Protein AF-A0A4P7H125-F1 (afdb_monomer_lite)

Sequence (128 aa):
MGIGEKALPVGWQATILFSGCSGPDISLTKPKPVSMAIAGTEKVACDGPVTEHKGTGAITWSDGTTSKISQTSEGQTKTDGSGPGDFPIEIESGHFKGHQAVDSNDVTVQGTCPGVTAGVLTGKFYIF

Structure (mmCIF, N/CA/C/O backbone):
data_AF-A0A4P7H125-F1
#
_entry.id   AF-A0A4P7H125-F1
#
loop_
_atom_site.group_PDB
_atom_site.id
_atom_site.type_symbol
_atom_site.label_atom_id
_atom_site.label_alt_id
_atom_site.label_comp_id
_atom_site.label_asym_id
_atom_site.label_entity_id
_atom_site.label_seq_id
_atom_site.pdbx_PDB_ins_code
_atom_site.Cartn_x
_atom_site.Cartn_y
_atom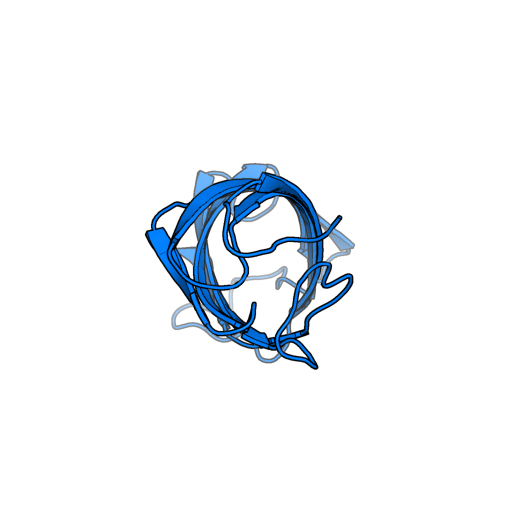_site.Cartn_z
_atom_site.occupancy
_atom_site.B_iso_or_equiv
_atom_site.auth_seq_id
_atom_site.auth_comp_id
_atom_site.auth_asym_id
_atom_site.auth_atom_id
_atom_site.pdbx_PDB_model_num
ATOM 1 N N . MET A 1 1 ? 3.025 -5.300 -24.548 1.00 37.94 1 MET A N 1
ATOM 2 C CA . MET A 1 1 ? 3.906 -4.221 -24.055 1.00 37.94 1 MET A CA 1
ATOM 3 C C . MET A 1 1 ? 3.829 -4.262 -22.544 1.00 37.94 1 MET A C 1
ATOM 5 O O . MET A 1 1 ? 2.725 -4.186 -22.027 1.00 37.94 1 MET A O 1
ATOM 9 N N . GLY A 1 2 ? 4.949 -4.512 -21.872 1.00 51.38 2 GLY A N 1
ATOM 10 C CA . GLY A 1 2 ? 5.018 -4.630 -20.416 1.00 51.38 2 GLY A CA 1
ATOM 11 C C . GLY A 1 2 ? 5.832 -3.498 -19.795 1.00 51.38 2 GLY A C 1
ATOM 12 O O . GLY A 1 2 ? 6.375 -2.666 -20.523 1.00 51.38 2 GLY A O 1
ATOM 13 N N . ILE A 1 3 ? 5.939 -3.503 -18.467 1.00 59.94 3 ILE A N 1
ATOM 14 C CA . ILE A 1 3 ? 6.920 -2.727 -17.693 1.00 59.94 3 ILE A CA 1
ATOM 15 C C . ILE A 1 3 ? 8.337 -3.215 -18.038 1.00 59.94 3 ILE A C 1
ATOM 17 O O . ILE A 1 3 ? 8.919 -4.010 -17.325 1.00 59.94 3 ILE A O 1
ATOM 21 N N . GLY A 1 4 ? 8.843 -2.863 -19.220 1.00 66.31 4 GLY A N 1
ATOM 22 C CA . GLY A 1 4 ? 10.207 -3.191 -19.646 1.00 66.31 4 GLY A CA 1
ATOM 23 C C . GLY A 1 4 ? 11.240 -2.276 -18.982 1.00 66.31 4 GLY A C 1
ATOM 24 O O . GLY A 1 4 ? 11.027 -1.778 -17.880 1.00 66.31 4 GLY A O 1
ATOM 25 N N . GLU A 1 5 ? 12.335 -1.988 -19.687 1.00 67.50 5 GLU A N 1
ATOM 26 C CA . GLU A 1 5 ? 13.402 -1.086 -19.207 1.00 67.50 5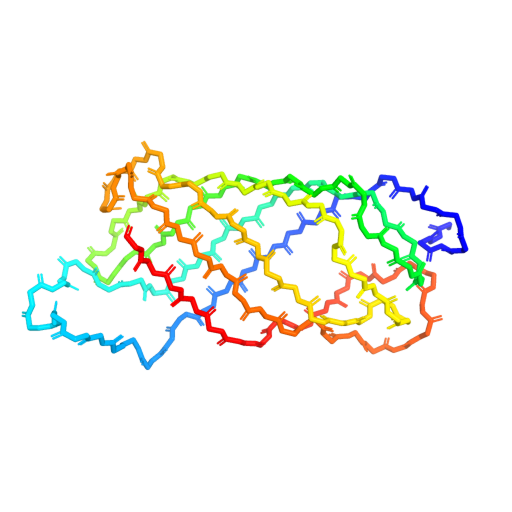 GLU A CA 1
ATOM 27 C C . GLU A 1 5 ? 12.935 0.365 -19.009 1.00 67.50 5 GLU A C 1
ATOM 29 O O . GLU A 1 5 ? 13.505 1.118 -18.223 1.00 67.50 5 GLU A O 1
ATOM 34 N N . LYS A 1 6 ? 11.890 0.788 -19.731 1.00 78.50 6 LYS A N 1
ATOM 35 C CA . LYS A 1 6 ? 11.360 2.148 -19.638 1.00 78.50 6 LYS A CA 1
ATOM 36 C C . LYS A 1 6 ? 10.203 2.205 -18.652 1.00 78.50 6 LYS A C 1
ATOM 38 O O . LYS A 1 6 ? 9.219 1.486 -18.813 1.00 78.50 6 LYS A O 1
ATOM 43 N N . ALA A 1 7 ? 10.284 3.146 -17.714 1.00 83.56 7 ALA A N 1
ATOM 44 C CA . ALA A 1 7 ? 9.196 3.413 -16.787 1.00 83.56 7 ALA A CA 1
ATOM 45 C C . ALA A 1 7 ? 7.940 3.891 -17.533 1.00 83.56 7 ALA A C 1
ATOM 47 O O . ALA A 1 7 ? 7.986 4.859 -18.303 1.00 83.56 7 ALA A O 1
ATOM 48 N N . LEU A 1 8 ? 6.819 3.215 -17.291 1.00 87.25 8 LEU A N 1
ATOM 49 C CA . LEU A 1 8 ? 5.519 3.510 -17.890 1.00 87.25 8 LEU A CA 1
ATOM 50 C C . LEU A 1 8 ? 4.449 3.644 -16.802 1.00 87.25 8 LEU A C 1
ATOM 52 O O . LEU A 1 8 ? 4.573 3.011 -15.752 1.00 87.25 8 LEU A O 1
ATOM 56 N N . PRO A 1 9 ? 3.400 4.454 -17.039 1.00 89.56 9 PRO A N 1
ATOM 57 C CA . PRO A 1 9 ? 2.251 4.490 -16.152 1.00 89.56 9 PRO A CA 1
ATOM 58 C C . PRO A 1 9 ? 1.489 3.164 -16.242 1.00 89.56 9 PRO A C 1
ATOM 60 O O . PRO A 1 9 ? 1.129 2.715 -17.333 1.00 89.56 9 PRO A O 1
ATOM 63 N N . VAL A 1 10 ? 1.218 2.557 -15.093 1.00 89.38 10 VAL A N 1
ATOM 64 C CA . VAL A 1 10 ? 0.414 1.343 -14.951 1.00 89.38 10 VAL A CA 1
ATOM 65 C C . VAL A 1 10 ? -0.665 1.552 -13.899 1.00 89.38 10 VAL A C 1
ATOM 67 O O . VAL A 1 10 ? -0.468 2.287 -12.934 1.00 89.38 10 VAL A O 1
ATOM 70 N N . GLY A 1 11 ? -1.815 0.913 -14.099 1.00 92.19 11 GLY A N 1
ATOM 71 C CA . GLY A 1 11 ? -2.851 0.809 -13.078 1.00 92.19 11 GLY A CA 1
ATOM 72 C C . GLY A 1 11 ? -2.623 -0.429 -12.218 1.00 92.19 11 GLY A C 1
ATOM 73 O O . GLY A 1 11 ? -2.191 -1.463 -12.727 1.00 92.19 11 GLY A O 1
ATOM 74 N N . TRP A 1 12 ? -2.939 -0.336 -10.933 1.00 92.44 12 TRP A N 1
ATOM 75 C CA . TRP A 1 12 ? -2.811 -1.444 -9.994 1.00 92.44 12 TRP A CA 1
ATOM 76 C C . TRP A 1 12 ? -3.991 -1.483 -9.025 1.00 92.44 12 TRP A C 1
ATOM 78 O O . TRP A 1 12 ? -4.692 -0.493 -8.808 1.00 92.44 12 TRP A O 1
ATOM 88 N N . GLN A 1 13 ? -4.216 -2.664 -8.458 1.00 95.88 13 GLN A N 1
ATOM 89 C CA . GLN A 1 13 ? -5.189 -2.909 -7.402 1.00 95.88 13 GLN A CA 1
ATOM 90 C C . GLN A 1 13 ? -4.551 -3.847 -6.382 1.00 95.88 13 GLN A C 1
ATOM 92 O O . GLN A 1 13 ? -3.882 -4.807 -6.762 1.00 95.88 13 GLN A O 1
ATOM 97 N N . ALA A 1 14 ? -4.771 -3.579 -5.101 1.00 94.94 14 ALA A N 1
ATOM 98 C CA . ALA A 1 14 ? -4.286 -4.389 -4.000 1.00 94.94 14 ALA A CA 1
ATOM 99 C C . ALA A 1 14 ? -5.425 -4.684 -3.023 1.00 94.94 14 ALA A C 1
ATOM 101 O O . ALA A 1 14 ? -6.258 -3.830 -2.713 1.00 94.94 14 ALA A O 1
ATOM 102 N N . THR A 1 15 ? -5.449 -5.921 -2.536 1.00 96.69 15 THR A N 1
ATOM 103 C CA . THR A 1 15 ? -6.259 -6.332 -1.390 1.00 96.69 15 THR A CA 1
ATOM 104 C C . THR A 1 15 ? -5.316 -6.894 -0.343 1.00 96.69 15 THR A C 1
ATOM 106 O O . THR A 1 15 ? -4.601 -7.857 -0.609 1.00 96.69 15 THR A O 1
ATOM 109 N N . ILE A 1 16 ? -5.316 -6.286 0.836 1.00 95.56 16 ILE A N 1
ATOM 110 C CA . ILE A 1 16 ? -4.469 -6.661 1.964 1.00 95.56 16 ILE A CA 1
ATOM 111 C C . ILE A 1 16 ? -5.367 -7.184 3.075 1.00 95.56 16 ILE A C 1
ATOM 113 O O . ILE A 1 16 ? -6.413 -6.602 3.365 1.00 95.56 16 ILE A O 1
ATOM 117 N N . LEU A 1 17 ? -4.968 -8.297 3.681 1.00 96.12 17 LEU A N 1
ATOM 118 C CA . LEU A 1 17 ? -5.644 -8.887 4.829 1.00 96.12 17 LEU A CA 1
ATOM 119 C C . LEU A 1 17 ? -4.755 -8.716 6.053 1.00 96.12 17 LEU A C 1
ATOM 121 O O . LEU A 1 17 ? -3.603 -9.151 6.060 1.00 96.12 17 LEU A O 1
ATOM 125 N N . PHE A 1 18 ? -5.296 -8.091 7.091 1.00 93.19 18 PHE A N 1
ATOM 126 C CA . PHE A 1 18 ? -4.561 -7.828 8.315 1.00 93.19 18 PHE A CA 1
ATOM 127 C C . PHE A 1 18 ? -4.801 -8.935 9.333 1.00 93.19 18 PHE A C 1
ATOM 129 O O . PHE A 1 18 ? -5.921 -9.396 9.561 1.00 93.19 18 PHE A O 1
ATOM 136 N N . SER A 1 19 ? -3.722 -9.348 9.984 1.00 89.88 19 SER A N 1
ATOM 137 C CA . SER A 1 19 ? -3.754 -10.281 11.103 1.00 89.88 19 SER A CA 1
ATOM 138 C C . SER A 1 19 ? -2.669 -9.908 12.110 1.00 89.88 19 SER A C 1
ATOM 140 O O . SER A 1 19 ? -1.781 -9.112 11.815 1.00 89.88 19 SER A O 1
ATOM 142 N N . GLY A 1 20 ? -2.764 -10.431 13.335 1.00 86.12 20 GLY A N 1
ATOM 143 C CA . GLY A 1 20 ? -1.725 -10.214 14.348 1.00 86.12 20 GLY A CA 1
ATOM 144 C C . GLY A 1 20 ? -1.589 -8.771 14.855 1.00 86.12 20 GLY A C 1
ATOM 145 O O . GLY A 1 20 ? -0.546 -8.425 15.397 1.00 86.12 20 GLY A O 1
ATOM 146 N N . CYS A 1 21 ? -2.614 -7.922 14.706 1.00 83.94 21 CYS A N 1
ATOM 147 C CA . CYS A 1 21 ? -2.547 -6.518 15.122 1.00 83.94 21 CYS A CA 1
ATOM 148 C C . CYS A 1 21 ? -2.271 -6.372 16.633 1.00 83.94 21 CYS A C 1
ATOM 150 O O . CYS A 1 21 ? -3.077 -6.809 17.470 1.00 83.94 21 CYS A O 1
ATOM 152 N N . SER A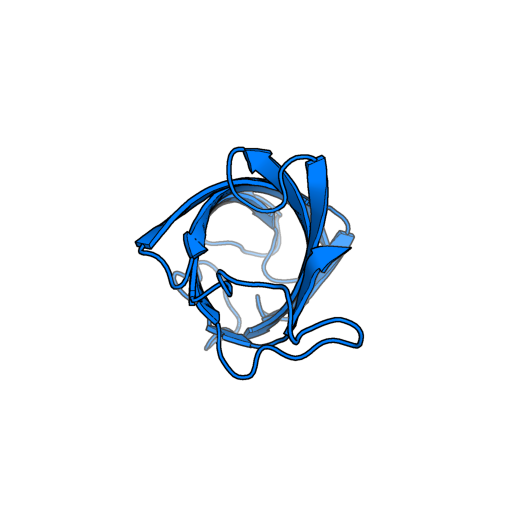 1 22 ? -1.162 -5.701 16.954 1.00 79.44 22 SER A N 1
ATOM 153 C CA . SER A 1 22 ? -0.633 -5.435 18.299 1.00 79.44 22 SER A CA 1
ATOM 154 C C . SER A 1 22 ? -0.109 -3.996 18.403 1.00 79.44 22 SER A C 1
ATOM 156 O O . SER A 1 22 ? 0.222 -3.402 17.382 1.00 79.44 22 SER A O 1
ATOM 158 N N . GLY A 1 23 ? 0.008 -3.441 19.611 1.00 71.81 23 GLY A N 1
ATOM 159 C CA . GLY A 1 23 ? 0.492 -2.074 19.818 1.00 71.81 23 GLY A CA 1
ATOM 160 C C . GLY A 1 23 ? 0.605 -1.727 21.304 1.00 71.81 23 GLY A C 1
ATOM 161 O O . GLY A 1 23 ? -0.005 -2.413 22.128 1.00 71.81 23 GLY A O 1
ATOM 162 N N . PRO A 1 24 ? 1.405 -0.706 21.658 1.00 59.31 24 PRO A N 1
ATOM 163 C CA . PRO A 1 24 ? 1.701 -0.373 23.051 1.00 59.31 24 PRO A CA 1
ATOM 164 C C . PRO A 1 24 ? 0.488 0.163 23.826 1.00 59.31 24 PRO A C 1
ATOM 166 O O . PRO A 1 24 ? 0.519 0.144 25.051 1.00 59.31 24 PRO A O 1
ATOM 169 N N . ASP A 1 25 ? -0.590 0.559 23.137 1.00 59.59 25 ASP A N 1
ATOM 170 C CA . ASP A 1 25 ? -1.804 1.105 23.757 1.00 59.59 25 ASP A CA 1
ATOM 171 C C . ASP A 1 25 ? -3.091 0.469 23.174 1.00 59.59 25 ASP A C 1
ATOM 173 O O . ASP A 1 25 ? -3.877 1.100 22.470 1.00 59.59 25 ASP A O 1
ATOM 177 N N . ILE A 1 26 ? -3.262 -0.854 23.354 1.00 48.94 26 ILE A N 1
ATOM 178 C CA . ILE A 1 26 ? -4.151 -1.675 22.495 1.00 48.94 26 ILE A CA 1
ATOM 179 C C . ILE A 1 26 ? -5.286 -2.440 23.194 1.00 48.94 26 ILE A C 1
ATOM 181 O O . ILE A 1 26 ? -6.026 -3.191 22.553 1.00 48.94 26 ILE A O 1
ATOM 185 N N . SER A 1 27 ? -5.513 -2.211 24.488 1.00 49.34 27 SER A N 1
ATOM 186 C CA . SER A 1 27 ? -6.780 -2.612 25.122 1.00 49.34 27 SER A CA 1
ATOM 187 C C . SER A 1 27 ? -7.973 -1.740 24.666 1.00 49.34 27 SER A C 1
ATOM 189 O O . SER A 1 27 ? -9.117 -2.141 24.880 1.00 49.34 27 SER A O 1
ATOM 1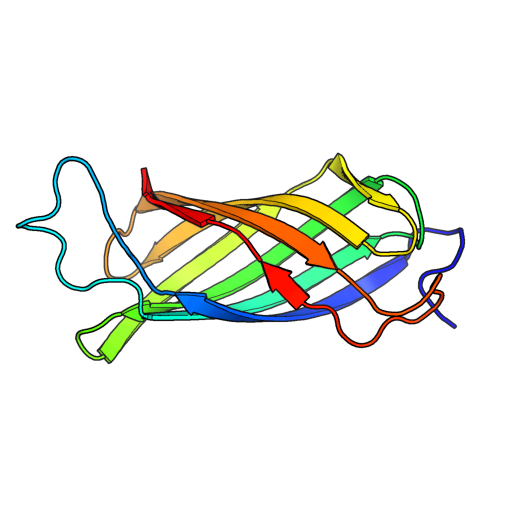91 N N . LEU A 1 28 ? -7.719 -0.603 23.989 1.00 51.59 28 LEU A N 1
ATOM 192 C CA . LEU A 1 28 ? -8.676 0.467 23.636 1.00 51.59 28 LEU A CA 1
ATOM 193 C C . LEU A 1 28 ? -8.938 0.671 22.123 1.00 51.59 28 LEU A C 1
ATOM 195 O O . LEU A 1 28 ? -9.861 1.388 21.752 1.00 51.59 28 LEU A O 1
ATOM 199 N N . THR A 1 29 ? -8.184 0.036 21.226 1.00 59.00 29 THR A N 1
ATOM 200 C CA . THR A 1 29 ? -8.242 0.248 19.761 1.00 59.00 29 THR A CA 1
ATOM 201 C C . THR A 1 29 ? -9.150 -0.763 19.064 1.00 59.00 29 THR A C 1
ATOM 203 O O . THR A 1 29 ? -8.753 -1.557 18.203 1.00 59.00 29 THR A O 1
ATOM 206 N N . LYS A 1 30 ? -10.419 -0.759 19.465 1.00 72.25 30 LYS A N 1
ATOM 207 C CA . LYS A 1 30 ? -11.475 -1.275 18.601 1.00 72.25 30 LYS A CA 1
ATOM 208 C C . LYS A 1 30 ? -12.057 -0.112 17.786 1.00 72.25 30 LYS A C 1
ATOM 210 O O . LYS A 1 30 ? -12.295 0.947 18.359 1.00 72.25 30 LYS A O 1
ATOM 215 N N . PRO A 1 31 ? -12.337 -0.338 16.499 1.00 87.19 31 PRO A N 1
ATOM 216 C CA . PRO A 1 31 ? -12.131 -1.600 15.797 1.00 87.19 31 PRO A CA 1
ATOM 217 C C . PRO A 1 31 ? -10.697 -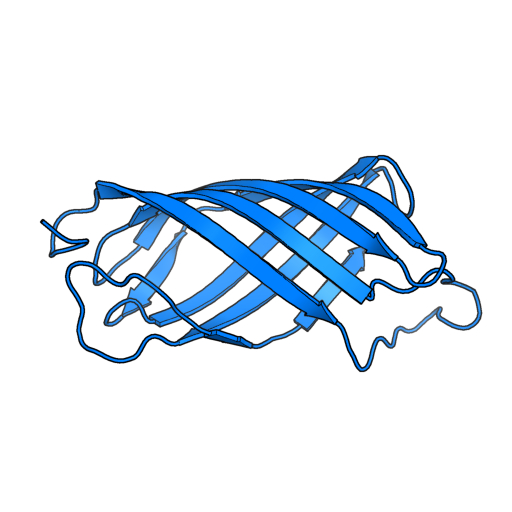1.764 15.262 1.00 87.19 31 PRO A C 1
ATOM 219 O O . PRO A 1 31 ? -9.980 -0.798 15.018 1.00 87.19 31 PRO A O 1
ATOM 222 N N . LYS A 1 32 ? -10.289 -3.022 15.072 1.00 88.62 32 LYS A N 1
ATOM 223 C CA . LYS A 1 32 ? -8.998 -3.382 14.466 1.00 88.62 32 LYS A CA 1
ATOM 224 C C . LYS A 1 32 ? -9.115 -3.380 12.943 1.00 88.62 32 LYS A C 1
ATOM 226 O O . LYS A 1 32 ? -10.194 -3.716 12.450 1.00 88.62 32 LYS A O 1
ATOM 231 N N . PRO A 1 33 ? -8.052 -3.054 12.193 1.00 92.19 33 PRO A N 1
ATOM 232 C CA . PRO A 1 33 ? -8.095 -3.187 10.746 1.00 92.19 33 PRO A CA 1
ATOM 233 C C . PRO A 1 33 ? -8.183 -4.679 10.393 1.00 92.19 33 PRO A C 1
ATOM 235 O O . PRO A 1 33 ? -7.506 -5.507 11.001 1.00 92.19 33 PRO A O 1
ATOM 238 N N . VAL A 1 34 ? -9.055 -5.027 9.449 1.00 95.19 34 VAL A N 1
ATOM 239 C CA . VAL A 1 34 ? -9.275 -6.409 8.983 1.00 95.19 34 VAL A CA 1
ATOM 240 C C . VAL A 1 34 ? -8.801 -6.570 7.551 1.00 95.19 34 VAL A C 1
ATOM 242 O O . VAL A 1 34 ? -8.119 -7.539 7.226 1.00 95.19 34 VAL A O 1
ATOM 245 N N . SER A 1 35 ? -9.129 -5.611 6.694 1.00 97.38 35 SER A N 1
ATOM 246 C CA . SER A 1 35 ? -8.651 -5.602 5.320 1.00 97.38 35 SER A CA 1
ATOM 247 C C . SER A 1 35 ? -8.471 -4.188 4.802 1.00 97.38 35 SER A C 1
ATOM 249 O O . SER A 1 35 ? -9.017 -3.231 5.350 1.00 97.38 35 SER A O 1
ATOM 251 N N . MET A 1 36 ? -7.710 -4.061 3.725 1.00 97.31 36 MET A N 1
ATOM 252 C CA . MET A 1 36 ? -7.584 -2.836 2.955 1.00 97.31 36 MET A CA 1
ATOM 253 C C . MET A 1 36 ? -7.725 -3.173 1.479 1.00 97.31 36 MET A C 1
ATOM 255 O O . MET A 1 36 ? -7.070 -4.087 0.984 1.00 97.31 36 MET A O 1
ATOM 259 N N . ALA A 1 37 ? -8.587 -2.439 0.786 1.00 98.25 37 ALA A N 1
ATOM 260 C CA . ALA A 1 37 ? -8.708 -2.494 -0.662 1.00 98.25 37 ALA A CA 1
ATOM 261 C C . ALA A 1 37 ? -8.328 -1.126 -1.216 1.00 98.25 37 ALA A C 1
ATOM 263 O O . ALA A 1 37 ? -8.915 -0.113 -0.831 1.00 98.25 37 ALA A O 1
ATOM 264 N N . ILE A 1 38 ? -7.333 -1.093 -2.091 1.00 97.62 38 ILE A N 1
ATOM 265 C CA . ILE A 1 38 ? -6.770 0.142 -2.624 1.00 97.62 38 ILE A CA 1
ATOM 266 C C . ILE A 1 38 ? -6.413 -0.050 -4.092 1.00 97.62 38 ILE A C 1
ATOM 268 O O . ILE A 1 38 ? -5.975 -1.121 -4.510 1.00 97.62 38 ILE A O 1
ATOM 272 N N . ALA A 1 39 ? -6.662 0.980 -4.889 1.00 97.62 39 ALA A N 1
ATOM 273 C CA . ALA A 1 39 ? -6.373 0.987 -6.310 1.00 97.62 39 ALA A CA 1
ATOM 274 C C . ALA A 1 39 ? -5.742 2.314 -6.698 1.00 97.62 39 ALA A C 1
ATOM 276 O O . ALA A 1 39 ? -5.991 3.352 -6.074 1.00 97.62 39 ALA A O 1
ATOM 277 N N . GLY A 1 40 ? -4.936 2.280 -7.746 1.00 96.69 40 GLY A N 1
ATOM 278 C CA . GLY A 1 40 ? -4.123 3.425 -8.074 1.00 96.69 40 GLY A CA 1
ATOM 279 C C . GLY A 1 40 ? -3.381 3.307 -9.383 1.00 96.69 40 GLY A C 1
ATOM 280 O O . GLY A 1 40 ? -3.630 2.427 -10.211 1.00 96.69 40 GLY A O 1
ATOM 281 N N . THR A 1 41 ? -2.458 4.240 -9.550 1.00 94.56 41 THR A N 1
ATOM 282 C CA . THR A 1 41 ? -1.524 4.275 -10.665 1.00 94.56 41 THR A CA 1
ATOM 283 C C . THR A 1 41 ? -0.111 4.399 -10.142 1.00 94.56 41 THR A C 1
ATOM 285 O O . THR A 1 41 ? 0.128 5.091 -9.149 1.00 94.56 41 THR A O 1
ATOM 288 N N . GLU A 1 42 ? 0.833 3.787 -10.838 1.00 92.75 42 GLU A N 1
ATOM 289 C CA . GLU A 1 42 ? 2.244 4.034 -10.600 1.00 92.75 42 GLU A CA 1
ATOM 290 C C . GLU A 1 42 ? 3.032 4.170 -11.898 1.00 92.75 42 GLU A C 1
ATOM 292 O O . GLU A 1 42 ? 2.608 3.692 -12.947 1.00 92.75 42 GLU A O 1
ATOM 297 N N . LYS A 1 43 ? 4.185 4.831 -11.830 1.00 91.25 43 LYS A N 1
ATOM 298 C CA . LYS A 1 43 ? 5.138 4.938 -12.930 1.00 91.25 43 LYS A CA 1
ATOM 299 C C . LYS A 1 43 ? 6.387 4.149 -12.588 1.00 91.25 43 LYS A C 1
ATOM 301 O O . LYS A 1 43 ? 7.184 4.563 -11.744 1.00 91.25 43 LYS A O 1
ATOM 306 N N . VAL A 1 44 ? 6.531 3.011 -13.256 1.00 89.19 44 VAL A N 1
ATOM 307 C CA . VAL A 1 44 ? 7.478 1.968 -12.864 1.00 89.19 44 VAL A CA 1
ATOM 308 C C . VAL A 1 44 ? 8.064 1.253 -14.080 1.00 89.19 44 VAL A C 1
ATOM 310 O O . VAL A 1 44 ? 7.412 1.146 -15.123 1.00 89.19 44 VAL A O 1
ATOM 313 N N . ALA A 1 45 ? 9.307 0.799 -13.945 1.00 88.12 45 ALA A N 1
ATOM 314 C CA . ALA A 1 45 ? 9.996 -0.105 -14.865 1.00 88.12 45 ALA A CA 1
ATOM 315 C C . ALA A 1 45 ? 10.189 -1.479 -14.195 1.00 88.12 45 ALA A C 1
ATOM 317 O O . ALA A 1 45 ? 9.919 -1.621 -13.003 1.00 88.12 45 ALA A O 1
ATOM 318 N N . CYS A 1 46 ? 10.652 -2.484 -14.944 1.00 87.12 46 CYS A N 1
ATOM 319 C CA . CYS A 1 46 ? 11.015 -3.786 -14.365 1.00 87.12 46 CYS A CA 1
ATOM 320 C C . CYS A 1 46 ? 12.034 -3.628 -13.223 1.00 87.12 46 CYS A C 1
ATOM 322 O O . CYS A 1 46 ? 11.878 -4.207 -12.148 1.00 87.12 46 CYS A O 1
ATOM 324 N N . ASP A 1 47 ? 13.015 -2.757 -13.446 1.00 88.25 47 ASP A N 1
ATOM 325 C CA . ASP A 1 47 ? 14.084 -2.450 -12.511 1.00 88.25 47 ASP A CA 1
ATOM 326 C C . ASP A 1 47 ? 14.191 -0.944 -12.292 1.00 88.25 47 ASP A C 1
ATOM 328 O O . ASP A 1 47 ? 13.964 -0.140 -13.200 1.00 88.25 47 ASP A O 1
ATOM 332 N N . GLY A 1 48 ? 14.590 -0.562 -11.082 1.00 86.62 48 GLY A N 1
ATOM 333 C CA . GLY A 1 48 ? 14.823 0.829 -10.717 1.00 86.62 48 GLY A CA 1
ATOM 334 C C . GLY A 1 48 ? 13.649 1.478 -9.979 1.00 86.62 48 GLY A C 1
ATOM 335 O O . GLY A 1 48 ? 12.783 0.787 -9.433 1.00 86.62 48 GLY A O 1
ATOM 336 N N . PRO A 1 49 ? 13.647 2.817 -9.879 1.00 88.31 49 PRO A N 1
ATOM 337 C CA . PRO A 1 49 ? 12.756 3.523 -8.975 1.00 88.31 49 PRO A CA 1
ATOM 338 C C . PRO A 1 49 ? 11.328 3.646 -9.519 1.00 88.31 49 PRO A C 1
ATOM 340 O O . PRO A 1 49 ? 11.096 3.989 -10.682 1.00 88.31 49 PRO A O 1
ATOM 343 N N . VAL A 1 50 ? 10.361 3.477 -8.625 1.00 88.94 50 VAL A N 1
ATOM 344 C CA . VAL A 1 50 ? 8.992 3.965 -8.764 1.00 88.94 50 VAL A CA 1
ATOM 345 C C . VAL A 1 50 ? 9.026 5.471 -8.538 1.00 88.94 50 VAL A C 1
ATOM 347 O O . VAL A 1 50 ? 9.409 5.941 -7.469 1.00 88.94 50 VAL A O 1
ATOM 350 N N . THR A 1 51 ? 8.659 6.240 -9.556 1.00 88.00 51 THR A N 1
ATOM 351 C CA . THR A 1 51 ? 8.789 7.712 -9.521 1.00 88.00 51 THR A CA 1
ATOM 352 C C . THR A 1 51 ? 7.478 8.427 -9.238 1.00 88.00 51 THR A C 1
ATOM 354 O O . THR A 1 51 ? 7.479 9.589 -8.859 1.00 88.00 51 THR A O 1
ATOM 357 N N . GLU A 1 52 ? 6.358 7.734 -9.402 1.00 90.88 52 GLU A N 1
ATOM 358 C CA . GLU A 1 52 ? 5.032 8.240 -9.081 1.00 90.88 52 GLU A CA 1
ATOM 359 C C . GLU A 1 52 ? 4.232 7.041 -8.584 1.00 90.88 52 GLU A C 1
ATOM 361 O O . GLU A 1 52 ? 4.074 6.088 -9.338 1.00 90.88 52 GLU A O 1
ATOM 366 N N . HIS A 1 53 ? 3.747 7.050 -7.347 1.00 93.44 53 HIS A N 1
ATOM 367 C CA . HIS A 1 53 ? 2.824 6.037 -6.843 1.00 93.44 53 HIS A CA 1
ATOM 368 C C . HIS A 1 53 ? 1.688 6.742 -6.117 1.00 93.44 53 HIS A C 1
ATOM 370 O O . HIS A 1 53 ? 1.919 7.522 -5.194 1.00 93.44 53 HIS A O 1
ATOM 376 N N . LYS A 1 54 ? 0.458 6.514 -6.577 1.00 96.69 54 LYS A N 1
ATOM 377 C CA . LYS A 1 54 ? -0.745 7.149 -6.038 1.00 96.69 54 LYS A CA 1
ATOM 378 C C . LYS A 1 54 ? -1.863 6.133 -5.963 1.00 96.69 54 LYS A C 1
ATOM 380 O O . LYS A 1 54 ? -2.138 5.471 -6.961 1.00 96.69 54 LYS A O 1
ATOM 385 N N . GLY A 1 55 ? -2.537 6.067 -4.825 1.00 97.19 55 GLY A N 1
ATOM 386 C CA . GLY A 1 55 ? -3.660 5.168 -4.605 1.00 97.19 55 GLY A CA 1
ATOM 387 C C . GLY A 1 55 ? -4.739 5.802 -3.743 1.00 97.19 55 GLY A C 1
ATOM 388 O O . GLY A 1 55 ? -4.470 6.683 -2.929 1.00 97.19 55 GLY A O 1
ATOM 389 N N . THR A 1 56 ? -5.972 5.342 -3.923 1.00 98.44 56 THR A N 1
ATOM 390 C CA . THR A 1 56 ? -7.089 5.637 -3.018 1.00 98.44 56 THR A CA 1
ATOM 391 C C . THR A 1 56 ? -7.851 4.359 -2.734 1.00 98.44 56 THR A C 1
ATOM 393 O O . THR A 1 56 ? -7.919 3.455 -3.574 1.00 98.44 56 THR A O 1
ATOM 396 N N . GLY A 1 57 ? -8.394 4.250 -1.530 1.00 98.12 57 GLY A N 1
ATOM 397 C CA . GLY A 1 57 ? -8.979 2.999 -1.088 1.00 98.12 57 GLY A CA 1
ATOM 398 C C . GLY A 1 57 ? -9.765 3.120 0.199 1.00 98.12 57 GLY A C 1
ATOM 399 O O . GLY A 1 57 ? -10.137 4.213 0.638 1.00 98.12 57 GLY A O 1
ATOM 400 N N . ALA A 1 58 ? -10.005 1.966 0.807 1.00 98.25 58 ALA A N 1
ATOM 401 C CA . ALA A 1 58 ? -10.642 1.879 2.100 1.00 98.25 58 ALA A CA 1
ATOM 402 C C . ALA A 1 58 ? -10.030 0.787 2.977 1.00 98.25 58 ALA A C 1
ATOM 404 O O . ALA A 1 58 ? -9.707 -0.304 2.503 1.00 98.25 58 ALA A O 1
ATOM 405 N N . ILE A 1 59 ? -9.948 1.074 4.275 1.00 97.44 59 ILE A N 1
ATOM 406 C CA . ILE A 1 59 ? -9.693 0.087 5.325 1.00 97.44 59 ILE A CA 1
ATOM 407 C C . ILE A 1 59 ? -11.046 -0.374 5.857 1.00 97.44 59 ILE A C 1
ATOM 409 O O . ILE A 1 59 ? -11.867 0.459 6.237 1.00 97.44 59 ILE A O 1
ATOM 413 N N . THR A 1 60 ? -11.273 -1.684 5.897 1.00 97.56 60 THR A N 1
ATOM 414 C CA . THR A 1 60 ? -12.411 -2.298 6.588 1.00 97.56 60 THR A CA 1
ATOM 415 C C . THR A 1 60 ? -11.986 -2.699 7.989 1.00 97.56 60 THR A C 1
ATOM 417 O O . THR A 1 60 ? -10.954 -3.352 8.175 1.00 97.56 60 THR A O 1
ATOM 420 N N . TRP A 1 61 ? -12.798 -2.334 8.973 1.00 95.06 61 TRP A N 1
ATOM 421 C CA . TRP A 1 61 ? -12.512 -2.573 10.377 1.00 95.06 61 TRP A CA 1
ATOM 422 C C . TRP A 1 61 ? -13.323 -3.738 10.949 1.00 95.06 61 TRP A C 1
ATOM 424 O O . TRP A 1 61 ? -14.317 -4.183 10.381 1.00 95.06 61 TRP A O 1
ATOM 434 N N . SER A 1 62 ? -12.910 -4.238 12.112 1.00 93.56 62 SER A N 1
ATOM 435 C CA . SER A 1 62 ? -13.510 -5.402 12.774 1.00 93.56 62 SER A CA 1
ATOM 436 C C . SER A 1 62 ? -14.959 -5.213 13.230 1.00 93.56 62 SER A C 1
ATOM 438 O O . SER A 1 62 ? -15.605 -6.191 13.587 1.00 93.56 62 SER A O 1
ATOM 440 N N . ASP A 1 63 ? -15.458 -3.978 13.275 1.00 94.25 63 ASP A N 1
ATOM 441 C CA . ASP A 1 63 ? -16.872 -3.665 13.528 1.00 94.25 63 ASP A CA 1
ATOM 442 C C . ASP A 1 63 ? -17.710 -3.580 12.234 1.00 94.25 63 ASP A C 1
ATOM 444 O O . ASP A 1 63 ? -18.904 -3.302 12.293 1.00 94.25 63 ASP A O 1
ATOM 448 N N . GLY A 1 64 ? -17.095 -3.825 11.071 1.00 95.88 64 GLY A N 1
ATOM 449 C CA . GLY A 1 64 ? -17.724 -3.766 9.752 1.00 95.88 64 GLY A CA 1
ATOM 450 C C . GLY A 1 64 ? -17.751 -2.374 9.118 1.00 95.88 64 GLY A C 1
ATOM 451 O O . GLY A 1 64 ? -18.199 -2.240 7.980 1.00 95.88 64 GLY A O 1
ATOM 452 N N . THR A 1 65 ? -17.279 -1.335 9.810 1.00 97.25 65 THR A N 1
ATOM 453 C CA . THR A 1 65 ? -17.185 0.018 9.245 1.00 97.25 65 THR A CA 1
ATOM 454 C C . THR A 1 65 ? -15.975 0.168 8.321 1.00 97.25 65 THR A C 1
ATOM 456 O O . THR A 1 65 ? -15.081 -0.682 8.295 1.00 97.25 65 THR A O 1
ATOM 459 N N . THR A 1 66 ? -15.925 1.271 7.567 1.00 98.12 66 THR A N 1
ATOM 460 C CA . THR A 1 66 ? -14.827 1.562 6.633 1.00 98.12 66 THR A CA 1
ATOM 461 C C . THR A 1 66 ? -14.255 2.967 6.808 1.00 98.12 66 THR A C 1
ATOM 463 O O . THR A 1 66 ? -15.014 3.929 6.949 1.00 98.12 66 THR A O 1
ATOM 466 N N . SER A 1 67 ? -12.934 3.097 6.700 1.00 97.75 67 SER A N 1
ATOM 467 C CA . SER A 1 67 ? -12.223 4.380 6.588 1.00 97.75 67 SER A CA 1
ATOM 468 C C . SER A 1 67 ? -11.746 4.606 5.162 1.00 97.75 67 SER A C 1
ATOM 470 O O . SER A 1 67 ? -11.228 3.671 4.559 1.00 97.75 67 SER A O 1
ATOM 472 N N . LYS A 1 68 ? -11.891 5.824 4.627 1.00 98.50 68 LYS A N 1
ATOM 473 C CA . LYS A 1 68 ? -11.295 6.199 3.336 1.00 98.50 68 LYS A CA 1
ATOM 474 C C . LYS A 1 68 ? -9.833 6.550 3.532 1.00 98.50 68 LYS A C 1
ATOM 476 O O . LYS A 1 68 ? -9.485 7.143 4.554 1.00 98.50 68 LYS A O 1
ATOM 481 N N . ILE A 1 69 ? -9.021 6.198 2.548 1.00 98.38 69 ILE A N 1
ATOM 482 C CA . ILE A 1 69 ? -7.588 6.445 2.574 1.00 98.38 69 ILE A CA 1
ATOM 483 C C . ILE A 1 69 ? -7.073 6.945 1.229 1.00 98.38 69 ILE A C 1
ATOM 485 O O . ILE A 1 69 ? -7.617 6.597 0.173 1.00 98.38 69 ILE A O 1
ATOM 489 N N . SER A 1 70 ? -5.963 7.667 1.282 1.00 98.00 70 SER A N 1
ATOM 490 C CA . SER A 1 70 ? -5.114 7.952 0.132 1.00 98.00 70 SER A CA 1
ATOM 491 C C . SER A 1 70 ? -3.669 7.574 0.426 1.00 98.00 70 SER A C 1
ATOM 493 O O . SER A 1 70 ? -3.244 7.482 1.574 1.00 98.00 70 SER A O 1
ATOM 495 N N . GLN A 1 71 ? -2.925 7.288 -0.633 1.00 96.06 71 GLN A N 1
ATOM 496 C CA . GLN A 1 71 ? -1.548 6.827 -0.577 1.00 96.06 71 GLN A CA 1
ATOM 497 C C . GLN A 1 71 ? -0.752 7.579 -1.630 1.00 96.06 71 GLN A C 1
ATOM 499 O O . GLN A 1 71 ? -1.179 7.674 -2.783 1.00 96.06 71 GLN A O 1
ATOM 504 N N . THR A 1 72 ? 0.393 8.128 -1.241 1.00 94.06 72 THR A N 1
ATOM 505 C CA . THR A 1 72 ? 1.345 8.737 -2.173 1.00 94.06 72 THR A CA 1
ATOM 506 C C . THR A 1 72 ? 2.755 8.368 -1.750 1.00 94.06 72 THR A C 1
ATOM 508 O O . THR A 1 72 ? 3.123 8.546 -0.591 1.00 94.06 72 THR A O 1
ATOM 511 N N . SER A 1 73 ? 3.547 7.857 -2.688 1.00 90.00 73 SER A N 1
ATOM 512 C CA . SER A 1 73 ? 4.958 7.558 -2.458 1.00 90.00 73 SER A CA 1
ATOM 513 C C . SER A 1 73 ? 5.794 7.753 -3.723 1.00 90.00 73 SER A C 1
ATOM 515 O O . SER A 1 73 ? 5.283 7.809 -4.846 1.00 90.00 73 SER A O 1
ATOM 517 N N . GLU A 1 74 ? 7.100 7.875 -3.520 1.00 86.94 74 GLU A N 1
ATOM 518 C CA . GLU A 1 74 ? 8.117 7.942 -4.563 1.00 86.94 74 GLU A CA 1
ATOM 519 C C . GLU A 1 74 ? 9.418 7.311 -4.048 1.00 86.94 74 GLU A C 1
ATOM 521 O O . GLU A 1 74 ? 9.639 7.215 -2.841 1.00 86.94 74 GLU A O 1
ATOM 526 N N . GLY A 1 75 ? 10.275 6.850 -4.959 1.00 79.69 75 GLY A N 1
ATOM 527 C CA . GLY A 1 75 ? 11.626 6.381 -4.641 1.00 79.69 75 GLY A CA 1
ATOM 528 C C . GLY A 1 75 ? 11.755 4.904 -4.255 1.00 79.69 75 GLY A C 1
ATOM 529 O O . GLY A 1 75 ? 12.878 4.439 -4.064 1.00 79.69 75 GLY A O 1
ATOM 530 N N . GLN A 1 76 ? 10.656 4.142 -4.198 1.00 85.38 76 GLN A N 1
ATOM 531 C CA . GLN A 1 76 ? 10.723 2.691 -3.972 1.00 85.38 76 GLN A CA 1
ATOM 532 C C . GLN A 1 76 ? 11.444 2.014 -5.137 1.00 85.38 76 GLN A C 1
ATOM 534 O O . GLN A 1 76 ? 11.100 2.256 -6.290 1.00 85.38 76 GLN A O 1
ATOM 539 N N . THR A 1 77 ? 12.454 1.190 -4.870 1.00 85.94 77 THR A N 1
ATOM 540 C CA . THR A 1 77 ? 13.261 0.569 -5.932 1.00 85.94 77 THR A CA 1
ATOM 541 C C . THR A 1 77 ? 12.856 -0.882 -6.129 1.00 85.94 77 THR A C 1
ATOM 543 O O . THR A 1 77 ? 12.829 -1.650 -5.171 1.00 85.94 77 THR A O 1
ATOM 546 N N . LYS A 1 78 ? 12.572 -1.256 -7.380 1.00 85.31 78 LYS A N 1
ATOM 547 C CA . LYS A 1 78 ? 12.276 -2.636 -7.769 1.00 85.31 78 LYS A CA 1
ATOM 548 C C . LYS A 1 78 ? 13.485 -3.304 -8.425 1.00 85.31 78 LYS A C 1
ATOM 550 O O . LYS A 1 78 ? 14.326 -2.646 -9.040 1.00 85.31 78 LYS A O 1
ATOM 555 N N . THR A 1 79 ? 13.550 -4.619 -8.291 1.00 87.81 79 THR A N 1
ATOM 556 C CA . THR A 1 79 ? 14.422 -5.532 -9.030 1.00 87.81 79 THR A CA 1
ATOM 557 C C . THR A 1 79 ? 13.554 -6.674 -9.538 1.00 87.81 79 THR A C 1
ATOM 559 O O . THR A 1 79 ? 12.865 -7.320 -8.746 1.00 87.81 79 THR A O 1
ATOM 562 N N . ASP A 1 80 ? 13.518 -6.883 -10.852 1.00 85.19 80 ASP A N 1
ATOM 563 C CA . ASP A 1 80 ? 12.638 -7.857 -11.510 1.00 85.19 80 ASP A CA 1
ATOM 564 C C . ASP A 1 80 ? 11.145 -7.701 -11.136 1.00 85.19 80 ASP A C 1
ATOM 566 O O . ASP A 1 80 ? 10.393 -8.669 -11.028 1.00 85.19 80 ASP A O 1
ATOM 570 N N . GLY A 1 81 ? 10.688 -6.468 -10.902 1.00 83.38 81 GLY A N 1
ATOM 571 C CA . GLY A 1 81 ? 9.327 -6.158 -10.451 1.00 83.38 81 GLY A CA 1
ATOM 572 C C . GLY A 1 81 ? 9.045 -6.458 -8.970 1.00 83.38 81 GLY A C 1
ATOM 573 O O . GLY A 1 81 ? 7.937 -6.179 -8.508 1.00 83.38 81 GLY A O 1
ATOM 574 N N . SER A 1 82 ? 10.026 -6.978 -8.228 1.00 88.44 82 SER A N 1
ATOM 575 C CA . SER A 1 82 ? 9.965 -7.247 -6.785 1.00 88.44 82 SER A CA 1
ATOM 576 C C . SER A 1 82 ? 10.758 -6.212 -5.984 1.00 88.44 82 SER A C 1
ATOM 578 O O . SER A 1 82 ? 11.615 -5.526 -6.532 1.00 88.44 82 SER A O 1
ATOM 580 N N . GLY A 1 83 ? 10.513 -6.097 -4.682 1.00 89.44 83 GLY A N 1
ATOM 581 C CA . GLY A 1 83 ? 11.316 -5.259 -3.790 1.00 89.44 83 GLY A CA 1
ATOM 582 C C . GLY A 1 83 ? 10.543 -4.730 -2.583 1.00 89.44 83 GLY A C 1
ATOM 583 O O . GLY A 1 83 ? 9.311 -4.822 -2.559 1.00 89.44 83 GLY A O 1
ATOM 584 N N . PRO A 1 84 ? 11.254 -4.173 -1.591 1.00 91.81 84 PRO A N 1
ATOM 585 C CA . PRO A 1 84 ? 10.636 -3.536 -0.439 1.00 91.81 84 PRO A CA 1
ATOM 586 C C . PRO A 1 84 ? 9.932 -2.236 -0.841 1.00 91.81 84 PRO A C 1
ATOM 588 O O . PRO A 1 84 ? 10.319 -1.558 -1.797 1.00 91.81 84 PRO A O 1
ATOM 591 N N . GLY A 1 85 ? 8.905 -1.881 -0.078 1.00 90.06 85 GLY A N 1
ATOM 592 C CA . GLY A 1 85 ? 8.105 -0.689 -0.280 1.00 90.06 85 GLY A CA 1
ATOM 593 C C . GLY A 1 85 ? 7.495 -0.186 1.019 1.00 90.06 85 GLY A C 1
ATOM 594 O O . GLY A 1 85 ? 6.703 -0.888 1.645 1.00 90.06 85 GLY A O 1
ATOM 595 N N . ASP A 1 86 ? 7.815 1.055 1.376 1.00 92.19 86 ASP A N 1
ATOM 596 C CA . ASP A 1 86 ? 7.072 1.810 2.382 1.00 92.19 86 ASP A CA 1
ATOM 597 C C . ASP A 1 86 ? 6.094 2.748 1.681 1.00 92.19 86 ASP A C 1
ATOM 599 O O . ASP A 1 86 ? 6.478 3.621 0.891 1.00 92.19 86 ASP A O 1
ATOM 603 N N . PHE A 1 87 ? 4.813 2.573 1.975 1.00 92.81 87 PHE A N 1
ATOM 604 C CA . PHE A 1 87 ? 3.747 3.332 1.352 1.00 92.81 87 PHE A CA 1
ATOM 605 C C . PHE A 1 87 ? 2.983 4.138 2.410 1.00 92.81 87 PHE A C 1
ATOM 607 O O . PHE A 1 87 ? 2.111 3.591 3.098 1.00 92.81 87 PHE A O 1
ATOM 614 N N . PRO A 1 88 ? 3.298 5.440 2.556 1.00 95.19 88 PRO A N 1
ATOM 615 C CA . PRO A 1 88 ? 2.584 6.336 3.451 1.00 95.19 88 PRO A CA 1
ATOM 616 C C . PRO A 1 88 ? 1.120 6.469 3.046 1.00 95.19 88 PRO A C 1
ATOM 618 O O . PRO A 1 88 ? 0.794 6.652 1.871 1.00 95.19 88 PRO A O 1
ATOM 621 N N . ILE A 1 89 ? 0.250 6.398 4.041 1.00 96.56 89 ILE A N 1
ATOM 622 C CA . ILE A 1 89 ? -1.198 6.438 3.914 1.00 96.56 89 ILE A CA 1
ATOM 623 C C . ILE A 1 89 ? -1.740 7.563 4.793 1.00 96.56 89 ILE A C 1
ATOM 625 O O . ILE A 1 89 ? -1.393 7.681 5.968 1.00 96.56 89 ILE A O 1
ATOM 629 N N . GLU A 1 90 ? -2.642 8.357 4.232 1.00 97.19 90 GLU A N 1
ATOM 630 C CA . GLU A 1 90 ? -3.478 9.291 4.975 1.00 97.19 90 GLU A CA 1
ATOM 631 C C . GLU A 1 90 ? -4.862 8.676 5.194 1.00 97.19 90 GLU A C 1
ATOM 633 O O . GLU A 1 90 ? -5.490 8.179 4.255 1.00 97.19 90 GLU A O 1
ATOM 638 N N . ILE A 1 91 ? -5.353 8.704 6.437 1.00 96.31 91 ILE A N 1
ATOM 639 C CA . ILE A 1 91 ? -6.705 8.251 6.771 1.00 96.31 91 ILE A CA 1
ATOM 640 C C . ILE A 1 91 ? -7.658 9.447 6.742 1.00 96.31 91 ILE A C 1
ATOM 642 O O . ILE A 1 91 ? -7.745 10.244 7.676 1.00 96.31 91 ILE A O 1
ATOM 646 N N . GLU A 1 92 ? -8.422 9.563 5.664 1.00 97.81 92 GLU A N 1
ATOM 647 C CA . GLU A 1 92 ? -9.223 10.749 5.346 1.00 97.81 92 GLU A CA 1
ATOM 648 C C . GLU A 1 92 ? -10.576 10.773 6.076 1.00 97.81 92 GLU A C 1
ATOM 650 O O . GLU A 1 92 ? -11.162 11.834 6.328 1.00 97.81 92 GLU A O 1
ATOM 655 N N . SER A 1 93 ? -11.115 9.602 6.425 1.00 97.81 93 SER A N 1
ATOM 656 C CA . SER A 1 93 ? -12.405 9.481 7.112 1.00 97.81 93 SER A CA 1
ATOM 657 C C . SER A 1 93 ? -12.517 8.207 7.938 1.00 97.81 93 SER A C 1
ATOM 659 O O . SER A 1 93 ? -11.803 7.254 7.673 1.00 97.81 93 SER A O 1
ATOM 661 N N . GLY A 1 94 ? -13.499 8.143 8.844 1.00 94.25 94 GLY A N 1
ATOM 662 C CA . GLY A 1 94 ? -13.793 6.946 9.640 1.00 94.25 94 GLY A CA 1
ATOM 663 C C . GLY A 1 94 ? -12.904 6.823 10.877 1.00 94.25 94 GLY A C 1
ATOM 664 O O . GLY A 1 94 ? -12.456 7.829 11.432 1.00 94.25 94 GLY A O 1
ATOM 665 N N . HIS A 1 95 ? -12.668 5.589 11.319 1.00 91.00 95 HIS A N 1
ATOM 666 C CA . HIS A 1 95 ? -11.735 5.313 12.410 1.00 91.00 95 HIS A CA 1
ATOM 667 C C . HIS A 1 95 ? -10.337 5.794 12.052 1.00 91.00 95 HIS A C 1
ATOM 669 O O . HIS A 1 95 ? -9.909 5.644 10.907 1.00 91.00 95 HIS A O 1
ATOM 675 N N . PHE A 1 96 ? -9.655 6.375 13.040 1.00 89.56 96 PHE A N 1
ATOM 676 C CA . PHE A 1 96 ? -8.320 6.962 12.901 1.00 89.56 96 PHE A CA 1
ATOM 677 C C . PHE A 1 96 ? -8.229 8.096 11.865 1.00 89.56 96 PHE A C 1
ATOM 679 O O . PHE A 1 96 ? -7.144 8.405 11.384 1.00 89.56 96 PHE A O 1
ATOM 686 N N . LYS A 1 97 ? -9.341 8.774 11.537 1.00 94.12 97 LYS A N 1
ATOM 687 C CA . LYS A 1 97 ? -9.314 9.969 10.678 1.00 94.12 97 LYS A CA 1
ATOM 688 C C . LYS A 1 97 ? -8.245 10.971 11.141 1.00 94.12 97 LYS A C 1
ATOM 690 O O . LYS A 1 97 ? -8.166 11.286 12.328 1.00 94.12 97 LYS A O 1
ATOM 695 N N . GLY A 1 98 ? -7.480 11.500 10.190 1.00 91.50 98 GLY A N 1
ATOM 696 C CA . GLY A 1 98 ? -6.414 12.479 10.408 1.00 91.50 98 GLY A CA 1
ATOM 697 C C . GLY A 1 98 ? -5.096 11.879 10.900 1.00 91.50 98 GLY A C 1
ATOM 698 O O . GLY A 1 98 ? -4.124 12.618 11.018 1.00 91.50 98 GLY A O 1
ATOM 699 N N . HIS A 1 99 ? -5.053 10.572 11.172 1.00 90.81 99 HIS A N 1
ATOM 700 C CA . HIS A 1 99 ? -3.813 9.869 11.484 1.00 90.81 99 HIS A CA 1
ATOM 701 C C . HIS A 1 99 ? -3.097 9.472 10.197 1.00 90.81 99 HIS A C 1
ATOM 703 O O . HIS A 1 99 ? -3.715 9.297 9.137 1.00 90.81 99 HIS A O 1
ATOM 709 N N . GLN A 1 100 ? -1.785 9.301 10.319 1.00 93.81 100 GLN A N 1
ATOM 710 C CA . GLN A 1 100 ? -0.974 8.715 9.266 1.00 93.81 100 GLN A CA 1
ATOM 711 C C . GLN A 1 100 ? -0.831 7.220 9.510 1.00 93.81 100 GLN A C 1
ATOM 713 O O . GLN A 1 100 ? -0.812 6.741 10.643 1.00 93.81 100 GLN A O 1
ATOM 718 N N . ALA A 1 101 ? -0.709 6.474 8.427 1.00 93.12 101 ALA A N 1
ATOM 719 C CA . ALA A 1 101 ? -0.360 5.074 8.465 1.00 93.12 101 ALA A CA 1
ATOM 720 C C . ALA A 1 101 ? 0.771 4.789 7.480 1.00 93.12 101 ALA A C 1
ATOM 722 O O . ALA A 1 101 ? 1.013 5.555 6.550 1.00 93.12 101 ALA A O 1
ATOM 723 N N . VAL A 1 102 ? 1.483 3.690 7.687 1.00 94.69 102 VAL A N 1
ATOM 724 C CA . VAL A 1 102 ? 2.485 3.192 6.745 1.00 94.69 102 VAL A CA 1
ATOM 725 C C . VAL A 1 102 ? 2.204 1.723 6.504 1.00 94.69 102 VAL A C 1
ATOM 727 O O . VAL A 1 102 ? 2.167 0.923 7.441 1.00 94.69 102 VAL A O 1
ATOM 730 N N . ASP A 1 103 ? 2.010 1.390 5.236 1.00 93.38 103 ASP A N 1
ATOM 731 C CA . ASP A 1 103 ? 2.012 0.021 4.750 1.00 93.38 103 ASP A CA 1
ATOM 732 C C . ASP A 1 103 ? 3.434 -0.315 4.287 1.00 93.38 103 ASP A C 1
ATOM 734 O O . ASP A 1 103 ? 3.914 0.242 3.303 1.00 93.38 103 ASP A O 1
ATOM 738 N N . SER A 1 104 ? 4.138 -1.140 5.059 1.00 93.62 104 SER A N 1
ATOM 739 C CA . SER A 1 104 ? 5.543 -1.497 4.851 1.00 93.62 104 SER A CA 1
ATOM 740 C C . SER A 1 104 ? 5.616 -2.953 4.417 1.00 93.62 104 SER A C 1
ATOM 742 O O . SER A 1 104 ? 5.435 -3.849 5.245 1.00 93.62 104 SER A O 1
ATOM 744 N N . ASN A 1 105 ? 5.827 -3.195 3.123 1.00 92.69 105 ASN A N 1
ATOM 745 C CA . ASN A 1 105 ? 5.723 -4.517 2.511 1.00 92.69 105 ASN A CA 1
ATOM 746 C C . ASN A 1 105 ? 6.890 -4.833 1.584 1.00 92.69 105 ASN A C 1
ATOM 748 O O . ASN A 1 105 ? 7.385 -3.968 0.871 1.00 92.69 105 ASN A O 1
ATOM 752 N N . ASP A 1 106 ? 7.220 -6.114 1.487 1.00 92.19 106 ASP A N 1
ATOM 753 C CA . ASP A 1 106 ? 7.941 -6.666 0.350 1.00 92.19 106 ASP A CA 1
ATOM 754 C C . ASP A 1 106 ? 6.946 -7.079 -0.740 1.00 92.19 106 ASP A C 1
ATOM 756 O O . ASP A 1 106 ? 6.016 -7.860 -0.499 1.00 92.19 106 ASP A O 1
ATOM 760 N N . VAL A 1 107 ? 7.149 -6.563 -1.953 1.00 90.06 107 VAL A N 1
ATOM 761 C CA . VAL A 1 107 ? 6.436 -6.990 -3.159 1.00 90.06 107 VAL A CA 1
ATOM 762 C C . VAL A 1 107 ? 7.220 -8.121 -3.803 1.00 90.06 107 VAL A C 1
ATOM 764 O O . VAL A 1 107 ? 8.379 -7.945 -4.167 1.00 90.06 107 VAL A O 1
ATOM 767 N N . THR A 1 108 ? 6.592 -9.278 -3.980 1.00 90.31 108 THR A N 1
ATOM 768 C CA . THR A 1 108 ? 7.196 -10.419 -4.681 1.00 90.31 108 THR A CA 1
ATOM 769 C C . THR A 1 108 ? 6.371 -10.781 -5.906 1.00 90.31 108 THR A C 1
ATOM 771 O O . THR A 1 108 ? 5.169 -11.034 -5.798 1.00 90.31 108 THR A O 1
ATOM 774 N N . VAL A 1 109 ? 7.009 -10.848 -7.072 1.00 87.44 109 VAL A N 1
ATOM 775 C CA . VAL A 1 109 ? 6.395 -11.312 -8.326 1.00 87.44 109 VAL A CA 1
ATOM 776 C C . VAL A 1 109 ? 7.061 -12.607 -8.797 1.00 87.44 109 VAL A C 1
ATOM 778 O O . VAL A 1 109 ? 8.219 -12.874 -8.485 1.00 87.44 109 VAL A O 1
ATOM 781 N N . GLN A 1 110 ? 6.337 -13.440 -9.548 1.00 79.06 110 GLN A N 1
ATOM 782 C CA . GLN A 1 110 ? 6.928 -14.608 -10.210 1.00 79.06 110 GLN A CA 1
ATOM 783 C C . GLN A 1 110 ? 7.397 -14.215 -11.622 1.00 79.06 110 GLN A C 1
ATOM 785 O O . GLN A 1 110 ? 6.563 -13.968 -12.491 1.00 79.06 110 GLN A O 1
ATOM 790 N N . GLY A 1 111 ? 8.713 -14.168 -11.865 1.00 70.31 111 GLY A N 1
ATOM 791 C CA . GLY A 1 111 ? 9.312 -13.863 -13.179 1.00 70.31 111 GLY A CA 1
ATOM 792 C C . GLY A 1 111 ? 10.343 -12.722 -13.149 1.00 70.31 111 GLY A C 1
ATOM 793 O O . GLY A 1 111 ? 10.761 -12.321 -12.073 1.00 70.31 111 GLY A O 1
ATOM 794 N N . THR A 1 112 ? 10.749 -12.222 -14.328 1.00 71.62 112 THR A N 1
ATOM 795 C CA . THR A 1 112 ? 11.870 -11.259 -14.526 1.00 71.62 112 THR A CA 1
ATOM 796 C C . THR A 1 112 ? 11.469 -10.046 -15.406 1.00 71.62 112 THR A C 1
ATOM 798 O O . THR A 1 112 ? 11.887 -9.936 -16.553 1.00 71.62 112 THR A O 1
ATOM 801 N N . CYS A 1 113 ? 10.445 -9.276 -15.028 1.00 60.75 113 CYS A N 1
ATOM 802 C CA . CYS A 1 113 ? 9.228 -9.265 -15.851 1.00 60.75 113 CYS A CA 1
ATOM 803 C C . CYS A 1 113 ? 8.820 -7.974 -16.615 1.00 60.75 113 CYS A C 1
ATOM 805 O O . CYS A 1 113 ? 8.440 -6.975 -16.003 1.00 60.75 113 CYS A O 1
ATOM 807 N N . PRO A 1 114 ? 8.614 -8.069 -17.950 1.00 63.06 114 PRO A N 1
ATOM 808 C CA . PRO A 1 114 ? 7.781 -7.144 -18.716 1.00 63.06 114 PRO A CA 1
ATOM 809 C C . PRO A 1 114 ? 6.308 -7.594 -18.737 1.00 63.06 114 PRO A C 1
ATOM 811 O O . PRO A 1 114 ? 5.911 -8.454 -19.520 1.00 63.06 114 PRO A O 1
ATOM 814 N N . GLY A 1 115 ? 5.457 -6.929 -17.952 1.00 66.62 115 GLY A N 1
ATOM 815 C CA . GLY A 1 115 ? 3.993 -7.083 -18.028 1.00 66.62 115 GLY A CA 1
ATOM 816 C C . GLY A 1 115 ? 3.373 -7.903 -16.903 1.00 66.62 115 GLY A C 1
ATOM 817 O O . GLY A 1 115 ? 2.297 -8.464 -17.096 1.00 66.62 115 GLY A O 1
ATOM 818 N N . VAL A 1 116 ? 4.046 -7.956 -15.750 1.00 79.50 116 VAL A N 1
ATOM 819 C CA . VAL A 1 116 ? 3.502 -8.428 -14.470 1.00 79.50 116 VAL A CA 1
ATOM 820 C C . VAL A 1 116 ? 2.029 -8.052 -14.339 1.00 79.50 116 VAL A C 1
ATOM 822 O O . VAL A 1 116 ? 1.657 -6.890 -14.495 1.00 79.50 116 VAL A O 1
ATOM 825 N N . THR A 1 117 ? 1.203 -9.043 -14.020 1.00 82.38 117 THR A N 1
ATOM 826 C CA . THR A 1 117 ? -0.237 -8.869 -13.786 1.00 82.38 117 THR A CA 1
ATOM 827 C C . THR A 1 117 ? -0.624 -9.055 -12.322 1.00 82.38 117 THR A C 1
ATOM 829 O O . THR A 1 117 ? -1.710 -8.636 -11.930 1.00 82.38 117 THR A O 1
ATOM 832 N N . ALA A 1 118 ? 0.251 -9.660 -11.510 1.00 86.50 118 ALA A N 1
ATOM 833 C CA . ALA A 1 118 ? 0.025 -9.898 -10.092 1.00 86.50 118 ALA A CA 1
ATOM 834 C C . ALA A 1 118 ? 1.346 -10.008 -9.315 1.00 86.50 118 ALA A C 1
ATOM 836 O O . ALA A 1 118 ? 2.368 -10.438 -9.852 1.00 86.50 118 ALA A O 1
ATOM 837 N N . GLY A 1 119 ? 1.287 -9.666 -8.032 1.00 89.12 119 GLY A N 1
ATOM 838 C CA . GLY A 1 119 ? 2.350 -9.856 -7.052 1.00 89.12 119 GLY A CA 1
ATOM 839 C C . GLY A 1 119 ? 1.749 -10.105 -5.671 1.00 89.12 119 GLY A C 1
ATOM 840 O O . GLY A 1 119 ? 0.555 -9.887 -5.457 1.00 89.12 119 GLY A O 1
ATOM 841 N N . VAL A 1 120 ? 2.571 -10.580 -4.744 1.00 92.38 120 VAL A N 1
ATOM 842 C CA . VAL A 1 120 ? 2.197 -10.795 -3.344 1.00 92.38 120 VAL A CA 1
ATOM 843 C C . VAL A 1 120 ? 2.859 -9.723 -2.492 1.00 92.38 120 VAL A C 1
ATOM 845 O O . VAL A 1 120 ? 4.060 -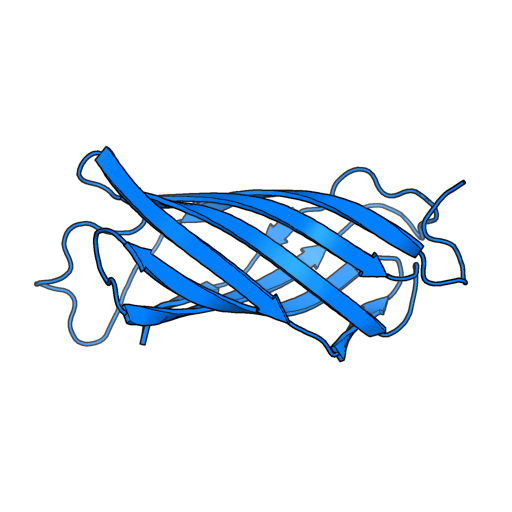9.495 -2.616 1.00 92.38 120 VAL A O 1
ATOM 848 N N . LEU A 1 121 ? 2.067 -9.088 -1.630 1.00 92.06 121 LEU A N 1
ATOM 849 C CA . LEU A 1 121 ? 2.526 -8.134 -0.625 1.00 92.06 121 LEU A CA 1
ATOM 850 C C . LEU A 1 121 ? 2.619 -8.852 0.720 1.00 92.06 121 LEU A C 1
ATOM 852 O O . LEU A 1 121 ? 1.645 -9.473 1.149 1.00 92.06 121 LEU A O 1
ATOM 856 N N . THR A 1 122 ? 3.773 -8.788 1.378 1.00 93.81 122 THR A N 1
ATOM 857 C CA . THR A 1 122 ? 3.949 -9.315 2.740 1.00 93.81 122 THR A CA 1
ATOM 858 C C . THR A 1 122 ? 4.680 -8.299 3.594 1.00 93.81 122 THR A C 1
ATOM 860 O O . THR A 1 122 ? 5.748 -7.835 3.212 1.00 93.81 122 THR A O 1
ATOM 863 N N . GLY A 1 123 ? 4.141 -7.991 4.771 1.00 93.19 123 GLY A N 1
ATOM 864 C CA . GLY A 1 123 ? 4.768 -7.012 5.642 1.00 93.19 123 GLY A CA 1
ATOM 865 C C . GLY A 1 123 ? 3.907 -6.597 6.822 1.00 93.19 123 GLY A C 1
ATOM 866 O O . GLY A 1 123 ? 3.206 -7.418 7.423 1.00 93.19 123 GLY A O 1
ATOM 867 N N . LYS A 1 124 ? 4.033 -5.330 7.210 1.00 93.38 124 LYS A N 1
ATOM 868 C CA . LYS A 1 124 ? 3.436 -4.761 8.416 1.00 93.38 124 LYS A CA 1
ATOM 869 C C . LYS A 1 124 ? 2.756 -3.436 8.113 1.00 93.38 124 LYS A C 1
ATOM 871 O O . LYS A 1 124 ? 3.265 -2.607 7.370 1.00 93.38 124 LYS A O 1
ATOM 876 N N . PHE A 1 125 ? 1.640 -3.227 8.795 1.00 92.19 125 PHE A N 1
ATOM 877 C CA . PHE A 1 125 ? 0.875 -1.995 8.745 1.00 92.19 125 PHE A CA 1
ATOM 878 C C . PHE A 1 125 ? 0.953 -1.279 10.092 1.00 92.19 125 PHE A C 1
ATOM 880 O O . PHE A 1 125 ? 0.694 -1.885 11.138 1.00 92.19 125 PHE A O 1
ATOM 887 N N . TYR A 1 126 ? 1.302 0.002 10.060 1.00 91.06 126 TYR A N 1
ATOM 888 C CA . TYR A 1 126 ? 1.464 0.849 11.238 1.00 91.06 126 TYR A CA 1
ATOM 889 C C . TYR A 1 126 ? 0.529 2.050 11.146 1.00 91.06 126 TYR A C 1
ATOM 891 O O . TYR A 1 126 ? 0.385 2.618 10.072 1.00 91.06 126 TYR A O 1
ATOM 899 N N . ILE A 1 127 ? -0.074 2.446 12.266 1.00 89.31 127 ILE A N 1
ATOM 900 C CA . ILE A 1 127 ? -0.849 3.687 12.404 1.00 89.31 127 ILE A CA 1
ATOM 901 C C . ILE A 1 127 ? -0.156 4.532 13.478 1.00 89.31 127 ILE A C 1
ATOM 903 O O . ILE A 1 127 ? 0.244 3.972 14.504 1.00 89.31 127 ILE A O 1
ATOM 907 N N . PHE A 1 128 ? -0.017 5.836 13.234 1.00 86.44 128 PHE A N 1
ATOM 908 C CA . PHE A 1 128 ? 0.676 6.807 14.087 1.00 86.44 128 PHE A CA 1
ATOM 909 C C . PHE A 1 128 ? -0.252 7.940 14.511 1.00 86.44 128 PHE A C 1
ATOM 911 O O . PHE A 1 128 ? -0.997 8.447 13.639 1.00 86.44 128 PHE A O 1
#

Radius of gyration: 15.27 Å; chains: 1; bounding box: 32×27×49 Å

Secondary structure (DSSP, 8-state):
--S-SS-EEEEEEEEEE------TT-SS-PSPEEEEEEEEEEEE-SSEE--EEEEEEEEEETTS-EEEEEEEE--PEEBTTBEEEEEEEEE-SSTTTT-EEEEEEEEE-SSS-SS----EEEEEEEE-

pLDDT: mean 87.31, std 12.3, range [37.94, 98.5]

Foldseek 3Di:
DFLAPAWDKDKDKDKAADDPDDDPPPVPDPFDFGMKIKIWIWTGHLWFWTAWTKIWTWTQTPVRDIWIKIWTDIGFTHFRNWHWDWIKMAGCDDPLHRWIKIDTWTWAFPGSDGHTPDTDTDDDMGID